Protein AF-A0A7S1TYZ9-F1 (afdb_monomer_lite)

Organism: NCBI:txid124430

Radius of gyration: 19.83 Å; chains: 1; bounding box: 63×36×46 Å

Foldseek 3Di:
DDDDDPAWEWEWDADPVRAIETPDTDHDPQWDKDKDPPDCDPPPDGDPSATEIEIEGNQPAEEPPDDHDYYYHYDPSYHYHYHHPDDGDYHYDDPPPDDDDDDDDDD

Structure (mmCIF, N/CA/C/O backbone):
data_AF-A0A7S1TYZ9-F1
#
_entry.id   AF-A0A7S1TYZ9-F1
#
loop_
_atom_site.group_PDB
_atom_site.id
_atom_site.type_symbol
_atom_site.label_atom_id
_atom_site.label_alt_id
_atom_site.label_comp_id
_atom_site.label_asym_id
_atom_site.label_entity_id
_atom_site.label_seq_id
_atom_site.pdbx_PDB_ins_code
_atom_site.Cartn_x
_atom_site.Cartn_y
_atom_site.Cartn_z
_atom_site.occupancy
_atom_site.B_iso_or_equiv
_atom_site.auth_seq_id
_atom_site.auth_comp_id
_atom_site.auth_asym_id
_atom_site.auth_atom_id
_atom_site.pdbx_PDB_model_num
ATOM 1 N N . MET A 1 1 ? 0.106 -11.402 15.103 1.00 53.50 1 MET A N 1
ATOM 2 C CA . MET A 1 1 ? 0.310 -10.431 14.005 1.00 53.50 1 MET A CA 1
ATOM 3 C C . MET A 1 1 ? 1.317 -11.046 13.045 1.00 53.50 1 MET A C 1
ATOM 5 O O . MET A 1 1 ? 2.378 -11.434 13.513 1.00 53.50 1 MET A O 1
ATOM 9 N N . ALA A 1 2 ? 0.971 -11.253 11.771 1.00 56.53 2 ALA A N 1
ATOM 10 C CA . ALA A 1 2 ? 1.906 -11.833 10.800 1.00 56.53 2 ALA A CA 1
ATOM 11 C C . ALA A 1 2 ? 3.054 -10.843 10.495 1.00 56.53 2 ALA A C 1
ATOM 13 O O . ALA A 1 2 ? 2.805 -9.631 10.519 1.00 56.53 2 ALA A O 1
ATOM 14 N N . PRO A 1 3 ? 4.288 -11.319 10.234 1.00 56.31 3 PRO A N 1
ATOM 15 C CA . PRO A 1 3 ? 5.402 -10.447 9.872 1.00 56.31 3 PRO A CA 1
ATOM 16 C C . PRO A 1 3 ? 5.120 -9.723 8.545 1.00 56.31 3 PRO A C 1
ATOM 18 O O . PRO A 1 3 ? 4.425 -10.272 7.683 1.00 56.31 3 PRO A O 1
ATOM 21 N N . PRO A 1 4 ? 5.635 -8.494 8.359 1.00 59.03 4 PRO A N 1
ATOM 22 C CA . PRO A 1 4 ? 5.431 -7.767 7.119 1.00 59.03 4 PRO A CA 1
ATOM 23 C C . PRO A 1 4 ? 6.122 -8.494 5.952 1.00 59.03 4 PRO A C 1
ATOM 25 O O . PRO A 1 4 ? 7.235 -9.004 6.117 1.00 59.03 4 PRO A O 1
ATOM 28 N N . PRO A 1 5 ? 5.489 -8.553 4.770 1.00 61.50 5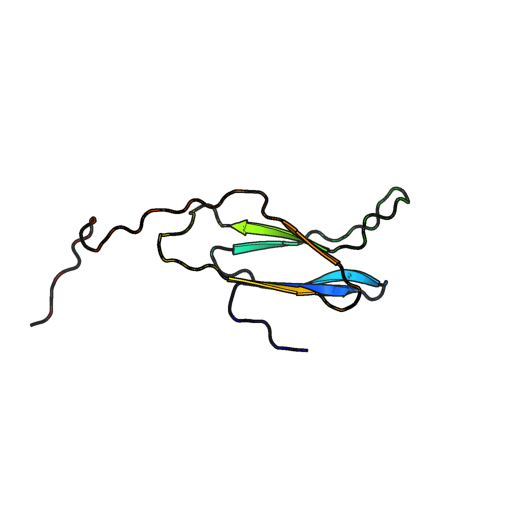 PRO A N 1
ATOM 29 C CA . PRO A 1 5 ? 6.063 -9.221 3.609 1.00 61.50 5 PRO A CA 1
ATOM 30 C C . PRO A 1 5 ? 7.341 -8.514 3.122 1.00 61.50 5 PRO A C 1
ATOM 32 O O . PRO A 1 5 ? 7.501 -7.304 3.322 1.00 61.50 5 PRO A O 1
ATOM 35 N N . PRO A 1 6 ? 8.262 -9.239 2.458 1.00 65.88 6 PRO A N 1
ATOM 36 C CA . PRO A 1 6 ? 9.463 -8.641 1.890 1.00 65.88 6 PRO A CA 1
ATOM 37 C C . PRO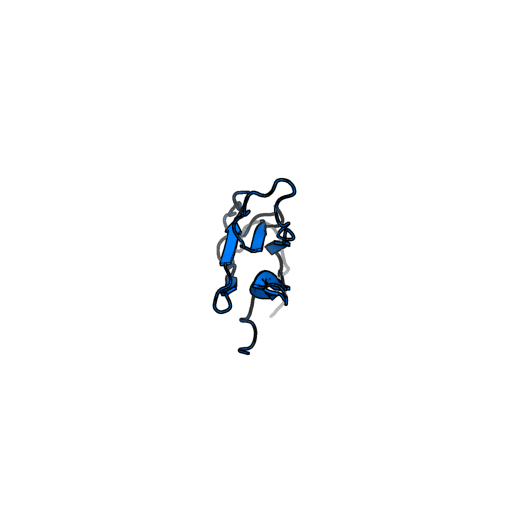 A 1 6 ? 9.090 -7.625 0.800 1.00 65.88 6 PRO A C 1
ATOM 39 O O . PRO A 1 6 ? 8.428 -7.967 -0.176 1.00 65.88 6 PRO A O 1
ATOM 42 N N . GLY A 1 7 ? 9.530 -6.373 0.954 1.00 83.31 7 GLY A N 1
ATOM 43 C CA . GLY A 1 7 ? 9.282 -5.309 -0.024 1.00 83.31 7 GLY A CA 1
ATOM 44 C C . GLY A 1 7 ? 8.789 -4.013 0.609 1.00 83.31 7 GLY A C 1
ATOM 45 O O . GLY A 1 7 ? 8.997 -3.771 1.799 1.00 83.31 7 GLY A O 1
ATOM 46 N N . SER A 1 8 ? 8.169 -3.166 -0.211 1.00 91.62 8 SER A N 1
ATOM 47 C CA . SER A 1 8 ? 7.455 -1.984 0.268 1.00 91.62 8 SER A CA 1
ATOM 48 C C . SER A 1 8 ? 6.097 -2.413 0.817 1.00 91.62 8 SER A C 1
ATOM 50 O O . SER A 1 8 ? 5.378 -3.157 0.152 1.00 91.62 8 SER A O 1
ATOM 52 N N . PHE A 1 9 ? 5.714 -1.952 2.007 1.00 93.94 9 PHE A N 1
ATOM 53 C CA . PHE A 1 9 ? 4.424 -2.322 2.586 1.00 93.94 9 PHE A CA 1
ATOM 54 C C . PHE A 1 9 ? 3.753 -1.196 3.370 1.00 93.94 9 PHE A C 1
ATOM 56 O O . PHE A 1 9 ? 4.406 -0.281 3.877 1.00 93.94 9 PHE A O 1
ATOM 63 N N . VAL A 1 10 ? 2.433 -1.312 3.494 1.00 94.06 10 VAL A N 1
ATOM 64 C CA . VAL A 1 10 ? 1.572 -0.466 4.323 1.00 94.06 10 VAL A CA 1
ATOM 65 C C . VAL A 1 10 ? 0.644 -1.360 5.138 1.00 94.06 10 VAL A C 1
ATOM 67 O O . VAL A 1 10 ? 0.065 -2.309 4.613 1.00 94.06 10 VAL A O 1
ATOM 70 N N . GLN A 1 11 ? 0.476 -1.057 6.420 1.00 94.00 11 GLN A N 1
ATOM 71 C CA . GLN A 1 11 ? -0.512 -1.689 7.287 1.00 94.00 11 GLN A CA 1
ATOM 72 C C . GLN A 1 11 ? -1.486 -0.644 7.824 1.00 94.00 11 GLN A C 1
ATOM 74 O O . GLN A 1 11 ? -1.088 0.414 8.317 1.00 94.00 11 GLN A O 1
ATOM 79 N N . CYS A 1 12 ? -2.771 -0.965 7.726 1.00 92.69 12 CYS A N 1
ATOM 80 C CA . CYS A 1 12 ? -3.882 -0.161 8.207 1.00 92.69 12 CYS A CA 1
ATOM 81 C C . CYS A 1 12 ? -4.630 -0.913 9.311 1.00 92.69 12 CYS A C 1
ATOM 83 O O . CYS A 1 12 ? -4.853 -2.119 9.205 1.00 92.69 12 CYS A O 1
ATOM 85 N N . GLY A 1 13 ? -5.044 -0.195 10.350 1.00 91.69 13 GLY A N 1
ATOM 86 C CA . GLY A 1 13 ? -5.860 -0.706 11.450 1.00 91.69 13 GLY A CA 1
ATOM 87 C C . GLY A 1 13 ? -6.792 0.376 11.985 1.00 91.69 13 GLY A C 1
ATOM 88 O O . GLY A 1 13 ? -6.894 1.448 11.393 1.00 91.69 13 GLY A O 1
ATOM 89 N N . LEU A 1 14 ? -7.462 0.099 13.100 1.00 89.56 14 LEU A N 1
ATOM 90 C CA . LEU A 1 14 ? -8.276 1.084 13.813 1.00 89.56 14 LEU A CA 1
ATOM 91 C C . LEU A 1 14 ? -7.476 1.687 14.972 1.00 89.56 14 LEU A C 1
ATOM 93 O O . LEU A 1 14 ? -6.732 0.975 15.648 1.00 89.56 14 LEU A O 1
ATOM 97 N N . ASP A 1 15 ? -7.620 2.994 15.196 1.00 86.94 15 ASP A N 1
ATOM 98 C CA . ASP A 1 15 ? -7.117 3.647 16.406 1.00 86.94 15 ASP A CA 1
ATOM 99 C C . ASP A 1 15 ? -8.049 3.394 17.611 1.00 86.94 15 ASP A C 1
ATOM 101 O O . ASP A 1 15 ? -9.107 2.773 17.490 1.00 86.94 15 ASP A O 1
ATOM 105 N N . ALA A 1 16 ? -7.686 3.910 18.790 1.00 85.06 16 ALA A N 1
ATOM 106 C CA . ALA A 1 16 ? -8.491 3.771 20.011 1.00 85.06 16 ALA A CA 1
ATOM 107 C C . ALA A 1 16 ? -9.905 4.391 19.920 1.00 85.06 16 ALA A C 1
ATOM 109 O O . ALA A 1 16 ? -10.730 4.167 20.800 1.00 85.06 16 ALA A O 1
ATOM 110 N N . ARG A 1 17 ? -10.192 5.180 18.878 1.00 83.38 17 ARG A N 1
ATOM 111 C CA . ARG A 1 17 ? -11.493 5.812 18.618 1.00 83.38 17 ARG A CA 1
ATOM 112 C C . ARG A 1 17 ? -12.283 5.080 17.530 1.00 83.38 17 ARG A C 1
ATOM 114 O O . ARG A 1 17 ? -13.355 5.551 17.162 1.00 83.38 17 ARG A O 1
ATOM 121 N N . GLY A 1 18 ? -11.764 3.967 17.007 1.00 85.00 18 GLY A N 1
ATOM 122 C CA . GLY A 1 18 ? -12.376 3.223 15.909 1.00 85.00 18 GLY A CA 1
ATOM 123 C C . GLY A 1 18 ? -12.159 3.855 14.533 1.00 85.00 18 GLY A C 1
ATOM 124 O O . GLY A 1 18 ? -12.858 3.491 13.594 1.00 85.00 18 GLY A O 1
ATOM 125 N N . VAL A 1 19 ? -11.211 4.788 14.387 1.00 85.19 19 VAL A N 1
ATOM 126 C CA . VAL A 1 19 ? -10.925 5.454 13.107 1.00 85.19 19 VAL A CA 1
ATOM 127 C C . VAL A 1 19 ? -9.799 4.725 12.383 1.00 85.19 19 VAL A C 1
ATOM 129 O O . VAL A 1 19 ? -8.750 4.443 12.970 1.00 85.19 19 VAL A O 1
ATOM 132 N N . SER A 1 20 ? -9.978 4.460 11.088 1.00 89.00 20 SER A N 1
ATOM 133 C CA . SER A 1 20 ? -8.929 3.856 10.261 1.00 89.00 20 SER A CA 1
ATOM 134 C C . SER A 1 20 ? -7.668 4.720 10.220 1.00 89.00 20 SER A C 1
ATOM 136 O O . SER A 1 20 ? -7.699 5.898 9.850 1.00 89.00 20 SER A O 1
ATOM 138 N N . CYS A 1 21 ? -6.529 4.121 10.551 1.00 90.06 21 CYS A N 1
ATOM 139 C CA . CYS A 1 21 ? -5.229 4.774 10.557 1.00 90.06 21 CYS A CA 1
ATOM 140 C C . CYS A 1 21 ? -4.121 3.844 10.044 1.00 90.06 21 CYS A C 1
ATOM 142 O O . CYS A 1 21 ? -4.234 2.617 10.063 1.00 90.06 21 CYS A O 1
ATOM 144 N N . ILE A 1 22 ? -3.025 4.448 9.579 1.00 91.81 22 ILE A N 1
ATOM 145 C CA . ILE A 1 22 ? -1.819 3.708 9.200 1.00 91.81 22 ILE A CA 1
ATOM 146 C C . ILE A 1 22 ? -1.040 3.381 10.464 1.00 91.81 22 ILE A C 1
ATOM 148 O O . ILE A 1 22 ? -0.636 4.286 11.191 1.00 91.81 22 ILE A O 1
ATOM 152 N N . THR A 1 23 ? -0.831 2.092 10.709 1.00 91.44 23 THR A N 1
ATOM 153 C CA . THR A 1 23 ? -0.119 1.604 11.894 1.00 91.44 23 THR A CA 1
ATOM 154 C C . THR A 1 23 ? 1.359 1.390 11.598 1.00 91.44 23 THR A C 1
ATOM 156 O O . THR A 1 23 ? 2.202 1.739 12.416 1.00 91.44 23 THR A O 1
ATOM 159 N N . HIS A 1 24 ? 1.679 0.874 10.410 1.00 91.31 24 HIS A N 1
ATOM 160 C CA . HIS A 1 24 ? 3.049 0.673 9.947 1.00 91.31 24 HIS A CA 1
ATOM 161 C C . HIS A 1 24 ? 3.161 0.967 8.454 1.00 91.31 24 HIS A C 1
ATOM 163 O O . HIS A 1 24 ? 2.246 0.700 7.677 1.00 91.31 24 HIS A O 1
ATOM 169 N N . GLN A 1 25 ? 4.311 1.488 8.041 1.00 92.25 25 GLN A N 1
ATOM 170 C CA . GLN A 1 25 ? 4.653 1.638 6.632 1.00 92.25 25 GLN A CA 1
ATOM 171 C C . GLN A 1 25 ? 6.166 1.552 6.443 1.00 92.25 25 GLN A C 1
ATOM 173 O O . GLN A 1 25 ? 6.930 2.068 7.258 1.00 92.25 25 GLN A O 1
ATOM 178 N N . LEU A 1 26 ? 6.589 0.947 5.338 1.00 91.69 26 LEU A N 1
ATOM 179 C CA . LEU A 1 26 ? 7.978 0.914 4.900 1.00 91.69 26 LEU A CA 1
ATOM 180 C C . LEU A 1 26 ? 8.014 1.067 3.383 1.00 91.69 26 LEU A C 1
ATOM 182 O O . LEU A 1 26 ? 7.578 0.173 2.666 1.00 91.69 26 LEU A O 1
ATOM 186 N N . GLY A 1 27 ? 8.552 2.181 2.892 1.00 90.06 27 GLY A N 1
ATOM 187 C CA . GLY A 1 27 ? 8.844 2.361 1.471 1.00 90.06 27 GLY A CA 1
ATOM 188 C C . GLY A 1 27 ? 10.29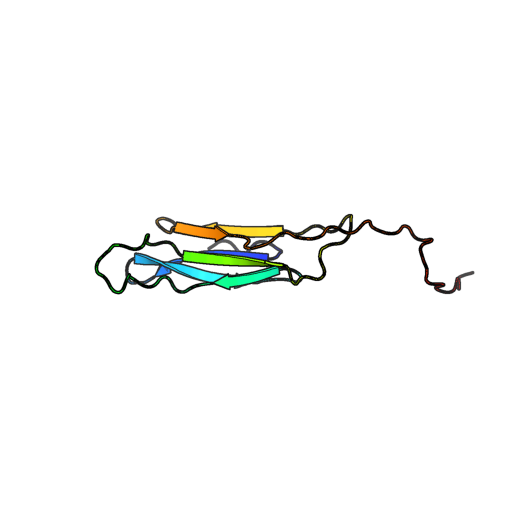0 1.982 1.179 1.00 90.06 27 GLY A C 1
ATOM 189 O O . GLY A 1 27 ? 11.204 2.566 1.759 1.00 90.06 27 GLY A O 1
ATOM 190 N N . ARG A 1 28 ? 10.507 1.017 0.286 1.00 89.00 28 ARG A N 1
ATOM 191 C CA . ARG A 1 28 ? 11.818 0.743 -0.309 1.00 89.00 28 ARG A CA 1
ATOM 192 C C . ARG A 1 28 ? 11.905 1.424 -1.659 1.00 89.00 28 ARG A C 1
ATOM 194 O O . ARG A 1 28 ? 10.914 1.470 -2.386 1.00 89.00 28 ARG A O 1
ATOM 201 N N . TYR A 1 29 ? 13.095 1.913 -1.995 1.00 83.75 29 TYR A N 1
ATOM 202 C CA . TYR A 1 29 ? 13.346 2.513 -3.299 1.00 83.75 29 TYR A CA 1
ATOM 203 C C . TYR A 1 29 ? 12.867 1.577 -4.429 1.00 83.75 29 TYR A C 1
ATOM 205 O O . TYR A 1 29 ? 13.132 0.375 -4.358 1.00 83.75 29 TYR A O 1
ATOM 213 N N . PRO A 1 30 ? 12.157 2.099 -5.444 1.00 84.50 30 PRO A N 1
ATOM 214 C CA . PRO A 1 30 ? 11.874 3.515 -5.688 1.00 84.50 30 PRO A CA 1
ATOM 215 C C . PRO A 1 30 ? 10.514 3.997 -5.135 1.00 84.50 30 PRO A C 1
ATOM 217 O O . PRO A 1 30 ? 10.047 5.073 -5.493 1.00 84.50 30 PRO A O 1
ATOM 220 N N . VAL A 1 31 ? 9.869 3.258 -4.229 1.00 88.88 31 VAL A N 1
ATOM 221 C CA . VAL A 1 31 ? 8.572 3.632 -3.642 1.00 88.88 31 VAL A CA 1
ATOM 222 C C . VAL A 1 31 ? 8.712 4.524 -2.413 1.00 88.88 31 VAL A C 1
ATOM 224 O O . VAL A 1 31 ? 9.490 4.261 -1.495 1.00 88.88 31 VAL A O 1
ATOM 227 N N . LYS A 1 32 ? 7.859 5.547 -2.357 1.00 90.31 32 LYS A N 1
ATOM 228 C CA . LYS A 1 32 ? 7.584 6.366 -1.177 1.00 90.31 32 LYS A CA 1
ATOM 229 C C . LYS A 1 32 ? 6.096 6.331 -0.859 1.00 90.31 32 LYS A C 1
ATOM 231 O O . LYS A 1 32 ? 5.270 6.586 -1.728 1.00 90.31 32 LYS A O 1
ATOM 236 N N . PHE A 1 33 ? 5.758 6.105 0.403 1.00 92.12 33 PHE A N 1
ATOM 237 C CA . PHE A 1 33 ? 4.392 6.275 0.888 1.00 92.12 33 PHE A CA 1
ATOM 238 C C . PHE A 1 33 ? 4.223 7.650 1.530 1.00 92.12 33 PHE A C 1
ATOM 240 O O . PHE A 1 33 ? 5.054 8.073 2.335 1.00 92.12 33 PHE A O 1
ATOM 247 N N . LEU A 1 34 ? 3.142 8.345 1.182 1.00 91.50 34 LEU A N 1
ATOM 248 C CA . LEU A 1 34 ? 2.683 9.538 1.888 1.00 91.50 34 LEU A CA 1
ATOM 249 C C . LEU A 1 34 ? 1.321 9.249 2.511 1.00 91.50 34 LEU A C 1
ATOM 251 O O . LEU A 1 34 ? 0.285 9.319 1.846 1.00 91.50 34 LEU A O 1
ATOM 255 N N . ALA A 1 35 ? 1.332 8.926 3.800 1.00 89.50 35 ALA A N 1
ATOM 256 C CA . ALA A 1 35 ? 0.117 8.790 4.583 1.00 89.50 35 ALA A CA 1
ATOM 257 C C . ALA A 1 35 ? -0.458 10.172 4.919 1.00 89.50 35 ALA A C 1
ATOM 259 O O . ALA A 1 35 ? 0.244 11.057 5.414 1.00 89.50 35 ALA A O 1
ATOM 260 N N . ARG A 1 36 ? -1.757 10.353 4.690 1.00 80.06 36 ARG A N 1
ATOM 261 C CA . ARG A 1 36 ? -2.515 11.484 5.226 1.00 80.06 36 ARG A CA 1
ATOM 262 C C . ARG A 1 36 ? -3.204 11.027 6.501 1.00 80.06 36 ARG A C 1
ATOM 264 O O . ARG A 1 36 ? -3.817 9.962 6.537 1.00 80.06 36 ARG A O 1
ATOM 271 N N . ARG A 1 37 ? -3.131 11.848 7.550 1.00 68.00 37 ARG A N 1
ATOM 272 C CA . ARG A 1 37 ? -3.949 11.624 8.745 1.00 68.00 37 ARG A CA 1
ATOM 273 C C . ARG A 1 37 ? -5.412 11.769 8.342 1.00 68.00 37 ARG A C 1
ATOM 275 O O . ARG A 1 37 ? -5.780 12.807 7.790 1.00 68.00 37 ARG A O 1
ATOM 282 N N . SER A 1 38 ? -6.218 10.745 8.614 1.00 59.47 38 SER A N 1
ATOM 283 C CA . SER A 1 38 ? -7.667 10.870 8.506 1.00 59.47 38 SER A CA 1
ATOM 284 C C . SER A 1 38 ? -8.107 11.928 9.517 1.00 59.47 38 SER A C 1
ATOM 286 O O . SER A 1 38 ? -7.908 11.783 10.726 1.00 59.47 38 SER A O 1
ATOM 288 N N . ARG A 1 39 ? -8.581 13.071 9.017 1.00 53.16 39 ARG A N 1
ATOM 289 C CA . ARG A 1 39 ? -9.147 14.136 9.842 1.00 53.16 39 ARG A CA 1
ATOM 290 C C . ARG A 1 39 ? -10.649 13.912 9.830 1.00 53.16 39 ARG A C 1
ATOM 292 O O . ARG A 1 39 ? -11.264 14.019 8.773 1.00 53.16 39 ARG A O 1
ATOM 299 N N . ARG A 1 40 ? -11.232 13.658 11.003 1.00 53.00 40 ARG A N 1
ATOM 300 C CA . ARG A 1 40 ? -12.681 13.778 11.202 1.00 53.00 40 ARG A CA 1
ATOM 301 C C . ARG A 1 40 ? -13.071 15.174 10.709 1.00 53.00 40 ARG A C 1
ATOM 303 O O . ARG A 1 40 ? -12.496 16.155 11.185 1.00 53.00 40 ARG A O 1
ATOM 310 N N . GLY A 1 41 ? -13.905 15.250 9.673 1.00 48.31 41 GLY A N 1
ATOM 311 C CA . GLY A 1 41 ? -14.177 16.494 8.955 1.00 48.31 41 GLY A CA 1
ATOM 312 C C . GLY A 1 41 ? -14.522 17.637 9.912 1.00 48.31 41 GLY A C 1
ATOM 313 O O . GLY A 1 41 ? -15.290 17.452 10.852 1.00 48.31 41 GLY A O 1
ATOM 314 N N . ALA A 1 42 ? -13.954 18.819 9.668 1.00 44.47 42 ALA A N 1
ATOM 315 C CA . ALA A 1 42 ? -14.207 20.032 10.449 1.00 44.47 42 ALA A CA 1
ATOM 316 C C . ALA A 1 42 ? -15.642 20.590 10.288 1.00 44.47 42 ALA A C 1
ATOM 318 O O . ALA A 1 42 ? -15.941 21.635 10.846 1.00 44.47 42 ALA A O 1
ATOM 319 N N . GLU A 1 43 ? -16.528 19.900 9.560 1.00 40.94 43 GLU A N 1
ATOM 320 C CA . GLU A 1 43 ? -17.887 20.356 9.222 1.00 40.94 43 GLU A CA 1
ATOM 321 C C . GLU A 1 43 ? -18.991 19.321 9.515 1.00 40.94 43 GLU A C 1
ATOM 323 O O . GLU A 1 43 ? -20.027 19.300 8.858 1.00 40.94 43 GLU A O 1
ATOM 328 N N . GLY A 1 44 ? -18.803 18.403 10.466 1.00 42.22 44 GLY A N 1
ATOM 329 C CA . GLY A 1 44 ? -19.895 17.507 10.888 1.00 42.22 44 GLY A CA 1
ATOM 330 C C . GLY A 1 44 ? -20.379 16.495 9.833 1.00 42.22 44 GLY A C 1
ATOM 331 O O . GLY A 1 44 ? -21.241 15.674 10.131 1.00 42.22 44 GLY A O 1
ATOM 332 N N . LYS A 1 45 ? -19.801 16.478 8.625 1.00 43.12 45 LYS A N 1
ATOM 333 C CA . LYS A 1 45 ? -19.951 15.375 7.672 1.00 43.12 45 LYS A CA 1
ATOM 334 C C . LYS A 1 45 ? -18.924 14.296 7.988 1.00 43.12 45 LYS A C 1
ATOM 336 O O . LYS A 1 45 ? -17.728 14.579 8.088 1.00 43.12 45 LYS A O 1
ATOM 341 N N . ALA A 1 46 ? -19.410 13.066 8.148 1.00 47.69 46 ALA A N 1
ATOM 342 C CA . ALA A 1 46 ? -18.597 11.866 8.263 1.00 47.69 46 ALA A CA 1
ATOM 343 C C . ALA A 1 46 ? -17.731 11.740 7.003 1.00 47.69 46 ALA A C 1
ATOM 345 O O . ALA A 1 46 ? -18.172 11.232 5.974 1.00 47.69 46 ALA A O 1
ATOM 346 N N . ALA A 1 47 ? -16.504 12.266 7.053 1.00 51.81 47 ALA A N 1
ATOM 347 C CA . ALA A 1 47 ? -15.477 11.829 6.123 1.00 51.81 47 ALA A CA 1
ATOM 348 C C . ALA A 1 47 ? -15.404 10.301 6.257 1.00 51.81 47 ALA A C 1
ATOM 350 O O . ALA A 1 47 ? -15.484 9.820 7.391 1.00 51.81 47 ALA A O 1
ATOM 351 N N . PRO A 1 48 ? -15.319 9.539 5.153 1.00 53.84 48 PRO A N 1
ATOM 352 C CA . PRO A 1 48 ? -15.216 8.093 5.258 1.00 53.84 48 PRO A CA 1
ATOM 353 C C . PRO A 1 48 ? -14.064 7.770 6.211 1.00 53.84 48 PRO A C 1
ATOM 355 O O . PRO A 1 48 ? -12.974 8.325 6.059 1.00 53.84 48 PRO A O 1
ATOM 358 N N . ASP A 1 49 ? -14.327 6.932 7.217 1.00 72.69 49 ASP A N 1
ATOM 359 C CA . ASP A 1 49 ? -13.343 6.468 8.199 1.00 72.69 49 ASP A CA 1
ATOM 360 C C . ASP A 1 49 ? -12.332 5.546 7.501 1.00 72.69 49 ASP A C 1
ATOM 362 O O . ASP A 1 49 ? -12.259 4.348 7.764 1.00 72.69 49 ASP A O 1
ATOM 366 N N . CYS A 1 50 ? -11.566 6.080 6.550 1.00 83.56 50 CYS A N 1
ATOM 367 C CA . CYS A 1 50 ? -10.545 5.369 5.806 1.00 83.56 50 CYS A CA 1
ATOM 368 C C . CYS A 1 50 ? -9.194 6.080 5.919 1.00 83.56 50 CYS A C 1
ATOM 370 O O . CYS A 1 50 ? -9.082 7.309 5.945 1.00 83.56 50 CYS A O 1
ATOM 372 N N . ALA A 1 51 ? -8.135 5.285 6.029 1.00 89.31 51 ALA A N 1
ATOM 373 C CA . ALA A 1 51 ? -6.776 5.785 5.984 1.00 89.31 51 ALA A CA 1
ATOM 374 C C . ALA A 1 51 ? -6.403 6.067 4.526 1.00 89.31 51 ALA A C 1
ATOM 376 O O . ALA A 1 51 ? -6.684 5.257 3.646 1.00 89.31 51 ALA A O 1
ATOM 377 N N . HIS A 1 52 ? -5.749 7.194 4.256 1.00 90.94 52 HIS A N 1
ATOM 378 C CA . HIS A 1 52 ? -5.358 7.568 2.899 1.00 90.94 52 HIS A CA 1
ATOM 379 C C . HIS A 1 52 ? -3.847 7.505 2.742 1.00 90.94 52 HIS A C 1
ATOM 381 O O . HIS A 1 52 ? -3.114 8.163 3.483 1.00 90.94 52 HIS A O 1
ATOM 387 N N . VAL A 1 53 ? -3.381 6.771 1.735 1.00 93.06 53 VAL A N 1
ATOM 388 C CA . VAL A 1 53 ? -1.959 6.686 1.401 1.00 93.06 53 VAL A CA 1
ATOM 389 C C . VAL A 1 53 ? -1.768 6.920 -0.086 1.00 93.06 53 VAL A C 1
ATOM 391 O O . VAL A 1 53 ? -2.334 6.209 -0.916 1.00 93.06 53 VAL A O 1
ATOM 394 N N . ALA A 1 54 ? -0.947 7.918 -0.410 1.00 91.75 54 ALA A N 1
ATOM 395 C CA . ALA A 1 54 ? -0.418 8.076 -1.752 1.00 91.75 54 ALA A CA 1
ATOM 396 C C . ALA A 1 54 ? 0.835 7.206 -1.905 1.00 91.75 54 ALA A C 1
ATOM 398 O O . ALA A 1 54 ? 1.781 7.320 -1.122 1.00 91.75 54 ALA A O 1
ATOM 399 N N . VAL A 1 55 ? 0.841 6.355 -2.922 1.00 91.38 55 VAL A N 1
ATOM 400 C CA . VAL A 1 55 ? 1.993 5.572 -3.358 1.00 91.38 55 VAL A CA 1
ATOM 401 C C . VAL A 1 55 ? 2.690 6.359 -4.451 1.00 91.38 55 VAL A C 1
ATOM 403 O O . VAL A 1 55 ? 2.167 6.528 -5.552 1.00 91.38 55 VAL A O 1
ATOM 406 N N . LEU A 1 56 ? 3.871 6.862 -4.134 1.00 85.38 56 LEU A N 1
ATOM 407 C CA . LEU A 1 56 ? 4.696 7.614 -5.059 1.00 85.38 56 LEU A CA 1
ATOM 408 C C . LEU A 1 56 ? 5.862 6.759 -5.523 1.00 85.38 56 LEU A C 1
ATOM 410 O O . LEU A 1 56 ? 6.451 6.018 -4.738 1.00 85.38 56 LEU A O 1
ATOM 414 N N . ASN A 1 57 ? 6.230 6.928 -6.785 1.00 81.12 57 ASN A N 1
ATOM 415 C CA . ASN A 1 57 ? 7.510 6.476 -7.295 1.00 81.12 57 ASN A CA 1
ATOM 416 C C . ASN A 1 57 ? 8.481 7.671 -7.314 1.00 81.12 57 ASN A C 1
ATOM 418 O O . ASN A 1 57 ? 8.097 8.770 -7.722 1.00 81.12 57 ASN A O 1
ATOM 422 N N . TYR A 1 58 ? 9.723 7.489 -6.872 1.00 70.00 58 TYR A N 1
ATOM 423 C CA . TYR A 1 58 ? 10.774 8.490 -7.034 1.00 70.00 58 TYR A CA 1
ATOM 424 C C . TYR A 1 58 ? 11.084 8.587 -8.532 1.00 70.00 58 TYR A C 1
ATOM 426 O O . TYR A 1 58 ? 11.580 7.635 -9.120 1.00 70.00 58 TYR A O 1
ATOM 434 N N . GLY A 1 59 ? 10.726 9.720 -9.148 1.00 67.69 59 GLY A N 1
ATOM 435 C CA . GLY A 1 59 ? 10.499 9.949 -10.589 1.00 67.69 59 GLY A CA 1
ATOM 436 C C . GLY A 1 59 ? 11.570 9.565 -11.625 1.00 67.69 59 GLY A C 1
ATOM 437 O O . GLY A 1 59 ? 11.404 9.910 -12.793 1.00 67.69 59 GLY A O 1
ATOM 438 N N . GLY A 1 60 ? 12.626 8.841 -11.252 1.00 78.56 60 GLY A N 1
ATOM 439 C CA . GLY A 1 60 ? 13.588 8.223 -12.166 1.00 78.56 60 GLY A CA 1
ATOM 440 C C . GLY A 1 60 ? 13.019 7.076 -13.009 1.00 78.56 60 GLY A C 1
ATOM 441 O O . GLY A 1 60 ? 13.673 6.672 -13.961 1.00 78.56 60 GLY A O 1
ATOM 442 N N . GLY A 1 61 ? 11.803 6.596 -12.716 1.00 82.69 61 GLY A N 1
ATOM 443 C CA . GLY A 1 61 ? 11.182 5.460 -13.405 1.00 82.69 61 GLY A CA 1
ATOM 444 C C . GLY A 1 61 ? 11.801 4.117 -13.010 1.00 82.69 61 GLY A C 1
ATOM 445 O O . GLY A 1 61 ? 12.598 4.052 -12.082 1.00 82.69 61 GLY A O 1
ATOM 446 N N . ILE A 1 62 ? 11.392 3.049 -13.692 1.00 85.81 62 ILE A N 1
ATOM 447 C CA . ILE A 1 62 ? 11.939 1.694 -13.514 1.00 85.81 62 ILE A CA 1
ATOM 448 C C . 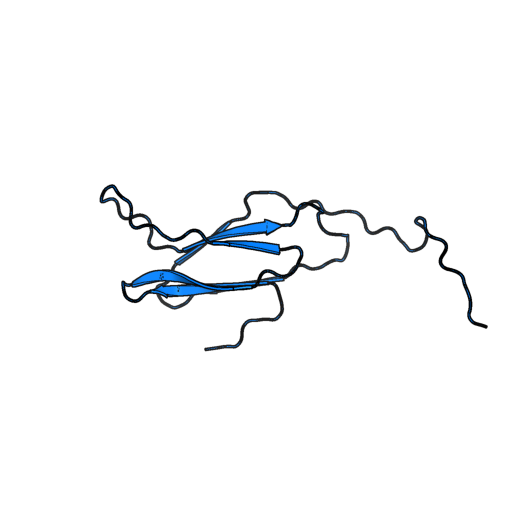ILE A 1 62 ? 12.567 1.199 -14.817 1.00 85.81 62 ILE A C 1
ATOM 450 O O . ILE A 1 62 ? 12.169 1.615 -15.911 1.00 85.81 62 ILE A O 1
ATOM 454 N N . LEU A 1 63 ? 13.547 0.307 -14.713 1.00 87.56 63 LEU A N 1
ATOM 455 C CA . LEU A 1 63 ? 14.190 -0.330 -15.860 1.00 87.56 63 LEU A CA 1
ATOM 456 C C . LEU A 1 63 ? 13.460 -1.618 -16.266 1.00 87.56 63 LEU A C 1
ATOM 458 O O . LEU A 1 63 ? 12.849 -2.311 -15.456 1.00 87.56 63 LEU A O 1
ATOM 462 N N . GLY A 1 64 ? 13.544 -1.974 -17.547 1.00 85.88 64 GLY A N 1
ATOM 463 C CA . GLY A 1 64 ? 12.969 -3.211 -18.068 1.00 85.88 64 GLY A CA 1
ATOM 464 C C . GLY A 1 64 ? 13.532 -4.446 -17.358 1.00 85.88 64 GLY A C 1
ATOM 465 O O . GLY A 1 64 ? 14.739 -4.682 -17.355 1.00 85.88 64 GLY A O 1
ATOM 466 N N . GLY A 1 65 ? 12.652 -5.262 -16.783 1.00 84.69 65 GLY A N 1
ATOM 467 C CA . GLY A 1 65 ? 13.035 -6.438 -16.000 1.00 84.69 65 GLY A CA 1
ATOM 468 C C . GLY A 1 65 ? 13.220 -6.175 -14.504 1.00 84.69 65 GLY A C 1
ATOM 469 O O . GLY A 1 65 ? 13.480 -7.126 -13.774 1.00 84.69 65 GLY A O 1
ATOM 470 N N . GLU A 1 66 ? 13.059 -4.937 -14.032 1.00 84.56 66 GLU A N 1
ATOM 471 C CA . GLU A 1 66 ? 12.875 -4.676 -12.603 1.00 84.56 66 GLU A CA 1
ATOM 472 C C . GLU A 1 66 ? 11.466 -5.075 -12.155 1.00 84.56 66 GLU A C 1
ATOM 474 O O . GLU A 1 66 ? 10.497 -4.983 -12.912 1.00 84.56 66 GLU A O 1
ATOM 479 N N . ALA A 1 67 ? 11.359 -5.496 -10.896 1.00 84.31 67 ALA A N 1
ATOM 480 C CA . ALA A 1 67 ? 10.098 -5.822 -10.253 1.00 84.31 67 ALA A CA 1
ATOM 481 C C . ALA A 1 67 ? 9.901 -4.927 -9.032 1.00 84.31 67 ALA A C 1
ATOM 483 O O . ALA A 1 67 ? 10.808 -4.753 -8.216 1.00 84.31 67 ALA A O 1
ATOM 484 N N . LEU A 1 68 ? 8.691 -4.393 -8.895 1.00 82.56 68 LEU A N 1
ATOM 485 C CA . LEU A 1 68 ? 8.280 -3.644 -7.722 1.00 82.56 68 LEU A CA 1
ATOM 486 C C . LEU A 1 68 ? 7.132 -4.373 -7.031 1.00 82.56 68 LEU A C 1
ATOM 488 O O . LEU A 1 68 ? 6.075 -4.575 -7.624 1.00 82.56 68 LEU A O 1
ATOM 492 N N . THR A 1 69 ? 7.326 -4.692 -5.755 1.00 86.62 69 THR A N 1
ATOM 493 C CA . THR A 1 69 ? 6.298 -5.309 -4.914 1.00 86.62 69 THR A CA 1
ATOM 494 C C . THR A 1 69 ? 5.830 -4.314 -3.866 1.00 86.62 69 THR A C 1
ATOM 496 O O . THR A 1 69 ? 6.634 -3.782 -3.093 1.00 86.62 69 THR A O 1
ATOM 499 N N . ILE A 1 70 ? 4.518 -4.087 -3.834 1.00 88.44 70 ILE A N 1
ATOM 500 C CA . ILE A 1 70 ? 3.841 -3.322 -2.791 1.00 88.44 70 ILE A CA 1
ATOM 501 C C . ILE A 1 70 ? 2.809 -4.227 -2.137 1.00 88.44 70 ILE A C 1
ATOM 503 O O . ILE A 1 70 ? 1.950 -4.780 -2.819 1.00 88.44 70 ILE A O 1
ATOM 507 N N . ALA A 1 71 ? 2.876 -4.347 -0.816 1.00 92.44 71 ALA A N 1
ATOM 508 C CA . ALA A 1 71 ? 1.894 -5.084 -0.039 1.00 92.44 71 ALA A CA 1
ATOM 509 C C . ALA A 1 71 ? 1.057 -4.154 0.843 1.00 92.44 71 ALA A C 1
ATOM 511 O O . ALA A 1 71 ? 1.568 -3.193 1.421 1.00 92.44 71 ALA A O 1
ATOM 512 N N . ALA A 1 72 ? -0.226 -4.477 0.989 1.00 92.44 72 ALA A N 1
ATOM 513 C CA . ALA A 1 72 ? -1.131 -3.789 1.897 1.00 92.44 72 ALA A CA 1
ATOM 514 C C . ALA A 1 72 ? -1.792 -4.799 2.840 1.00 92.44 72 ALA A C 1
ATOM 516 O O . ALA A 1 72 ? -2.379 -5.780 2.392 1.00 92.44 72 ALA A O 1
ATOM 517 N N . GLY A 1 73 ? -1.692 -4.552 4.145 1.00 93.94 73 GLY A N 1
ATOM 518 C CA . GLY A 1 73 ? -2.426 -5.285 5.174 1.00 93.94 73 GLY A CA 1
ATOM 519 C C . GLY A 1 73 ? -3.546 -4.420 5.739 1.00 93.94 73 GLY A C 1
ATOM 520 O O . GLY A 1 73 ? -3.280 -3.312 6.201 1.00 93.94 73 GLY A O 1
ATOM 521 N N . ILE A 1 74 ? -4.783 -4.915 5.715 1.00 93.69 74 ILE A N 1
ATOM 522 C CA . ILE A 1 74 ? -5.962 -4.189 6.201 1.00 93.69 74 ILE A CA 1
ATOM 523 C C . ILE A 1 74 ? -6.539 -4.974 7.377 1.00 93.69 74 ILE A C 1
ATOM 525 O O . ILE A 1 74 ? -6.971 -6.114 7.217 1.00 93.69 74 ILE A O 1
ATOM 529 N N . GLY A 1 75 ? -6.489 -4.385 8.570 1.00 93.00 75 GLY A N 1
ATOM 530 C CA . GLY A 1 75 ? -7.086 -4.967 9.768 1.00 93.00 75 GLY A CA 1
ATOM 531 C C . GLY A 1 75 ? -8.614 -4.997 9.702 1.00 93.00 75 GLY A C 1
ATOM 532 O O . GLY A 1 75 ? -9.235 -4.210 8.989 1.00 93.00 75 GLY A O 1
ATOM 533 N N . THR A 1 76 ? -9.228 -5.890 10.477 1.00 92.94 76 THR A N 1
ATOM 534 C CA . THR A 1 76 ? -10.688 -6.030 10.567 1.00 92.94 76 THR A CA 1
ATOM 535 C C . THR A 1 76 ? -11.364 -4.696 10.888 1.00 92.94 76 THR A C 1
ATOM 537 O O . THR A 1 76 ? -10.965 -4.005 11.823 1.00 92.94 76 THR A O 1
ATOM 540 N N . GLY A 1 77 ? -12.393 -4.341 10.114 1.00 89.56 77 GLY A N 1
ATOM 541 C CA . GLY A 1 77 ? -13.163 -3.105 10.292 1.00 89.56 77 GLY A CA 1
ATOM 542 C C . GLY A 1 77 ? -12.455 -1.827 9.831 1.00 89.56 77 GLY A C 1
ATOM 543 O O . GLY A 1 77 ? -13.094 -0.782 9.783 1.00 89.56 77 GLY A O 1
ATOM 544 N N . ALA A 1 78 ? -11.172 -1.892 9.463 1.00 90.44 78 ALA A N 1
ATOM 545 C CA . ALA A 1 78 ? -10.453 -0.757 8.903 1.00 90.44 78 ALA A CA 1
ATOM 546 C C . ALA A 1 78 ? -10.682 -0.642 7.391 1.00 90.44 78 ALA A C 1
ATOM 548 O O . ALA A 1 78 ? -10.895 -1.629 6.687 1.00 90.44 78 ALA A O 1
ATOM 549 N N . ALA A 1 79 ? -10.565 0.579 6.881 1.00 91.75 79 ALA A N 1
ATOM 550 C CA . ALA A 1 79 ? -10.616 0.886 5.462 1.00 91.75 79 ALA A CA 1
ATOM 551 C C . ALA A 1 79 ? -9.348 1.637 5.041 1.00 91.75 79 ALA A C 1
ATOM 553 O O . ALA A 1 79 ? -8.906 2.572 5.709 1.00 91.75 79 ALA A O 1
ATOM 554 N N . LEU A 1 80 ? -8.774 1.247 3.903 1.00 91.69 80 LEU A N 1
ATOM 555 C CA . LEU A 1 80 ? -7.576 1.858 3.332 1.00 91.69 80 LEU A CA 1
ATOM 556 C C . LEU A 1 80 ? -7.866 2.317 1.904 1.00 91.69 80 LEU A C 1
ATOM 558 O O . LEU A 1 80 ? -8.215 1.511 1.046 1.00 91.69 80 LEU A O 1
ATOM 562 N N . HIS A 1 81 ? -7.652 3.600 1.638 1.00 91.62 81 HIS A N 1
ATOM 563 C CA . HIS A 1 81 ? -7.600 4.154 0.296 1.00 91.62 81 HIS A CA 1
ATOM 564 C C . HIS A 1 81 ? -6.138 4.347 -0.125 1.00 91.62 81 HIS A C 1
ATOM 566 O O . HIS A 1 81 ? -5.465 5.309 0.263 1.00 91.62 81 HIS A O 1
ATOM 572 N N . LEU A 1 82 ? -5.660 3.415 -0.947 1.00 91.00 82 LEU A N 1
ATOM 573 C CA . LEU A 1 82 ? -4.352 3.456 -1.587 1.00 91.00 82 LEU A CA 1
ATOM 574 C C . LEU A 1 82 ? -4.495 4.058 -2.993 1.00 91.00 82 LEU A C 1
ATOM 576 O O . LEU A 1 82 ? -5.268 3.542 -3.794 1.00 91.00 82 LEU A O 1
ATOM 580 N N . HIS A 1 83 ? -3.765 5.128 -3.308 1.00 90.38 83 HIS A N 1
ATOM 581 C CA . HIS A 1 83 ? -3.809 5.747 -4.640 1.00 90.38 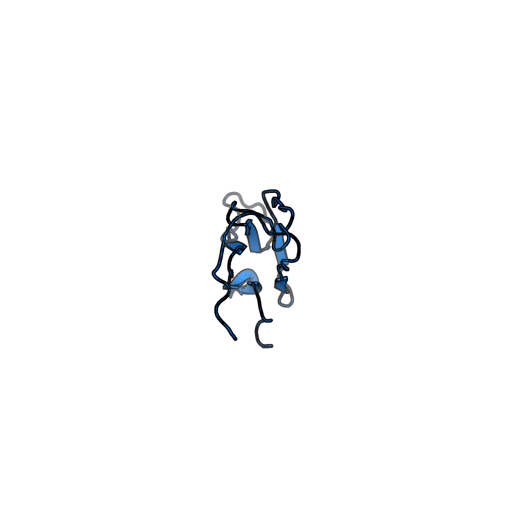83 HIS A CA 1
ATOM 582 C C . HIS A 1 83 ? -2.414 6.111 -5.148 1.00 90.38 83 HIS A C 1
ATOM 584 O O . HIS A 1 83 ? -1.528 6.445 -4.368 1.00 90.38 83 HIS A O 1
ATOM 590 N N . THR A 1 84 ? -2.218 6.085 -6.463 1.00 89.06 84 THR A N 1
ATOM 591 C CA . THR A 1 84 ? -0.965 6.463 -7.134 1.00 89.06 84 THR A CA 1
ATOM 592 C C . THR A 1 84 ? -1.194 7.742 -7.944 1.00 89.06 84 THR A C 1
ATOM 594 O O . THR A 1 84 ? -1.695 7.660 -9.068 1.00 89.06 84 THR A O 1
ATOM 597 N N . PRO A 1 85 ? -0.879 8.941 -7.417 1.00 80.12 85 PRO A N 1
ATOM 598 C CA . PRO A 1 85 ? -1.051 10.192 -8.150 1.00 80.12 85 PRO A CA 1
ATOM 599 C C . PRO A 1 85 ? 0.094 10.362 -9.160 1.00 80.12 85 PRO A C 1
ATOM 601 O O . PRO A 1 85 ? 0.995 11.175 -8.975 1.00 80.12 85 PRO A O 1
ATOM 604 N N . GLY A 1 86 ? 0.112 9.536 -10.203 1.00 78.81 86 GLY A N 1
ATOM 605 C CA . GLY A 1 86 ? 1.104 9.624 -11.266 1.00 78.81 86 GLY A CA 1
ATOM 606 C C . GLY A 1 86 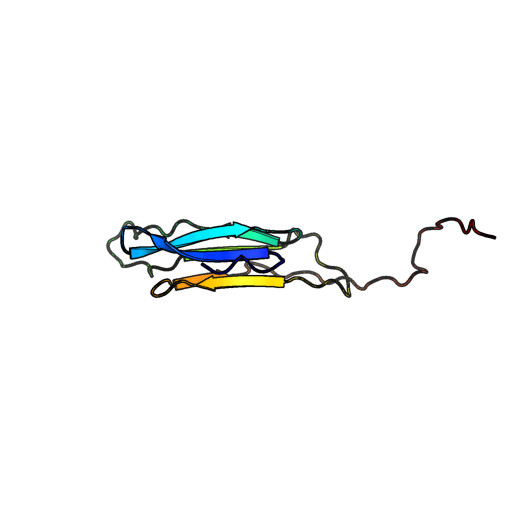? 1.344 8.311 -11.997 1.00 78.81 86 GLY A C 1
ATOM 607 O O . GLY A 1 86 ? 0.944 7.234 -11.560 1.00 78.81 86 GLY A O 1
ATOM 608 N N . SER A 1 87 ? 2.039 8.423 -13.122 1.00 80.50 87 SER A N 1
ATOM 609 C CA . SER A 1 87 ? 2.503 7.300 -13.933 1.00 80.50 87 SER A CA 1
ATOM 610 C C . SER A 1 87 ? 3.976 7.000 -13.663 1.00 80.50 87 SER A C 1
ATOM 612 O O . SER A 1 87 ? 4.776 7.919 -13.480 1.00 80.50 87 SER A O 1
ATOM 614 N N . THR A 1 88 ? 4.364 5.729 -13.737 1.00 82.81 88 THR A N 1
ATOM 615 C CA . THR A 1 88 ? 5.776 5.325 -13.725 1.00 82.81 88 THR A CA 1
ATOM 616 C C . THR A 1 88 ? 6.291 5.174 -15.151 1.00 82.81 88 THR A C 1
ATOM 618 O O . THR A 1 88 ? 5.682 4.481 -15.961 1.00 82.81 88 THR A O 1
ATOM 621 N N . LYS A 1 89 ? 7.431 5.801 -15.457 1.00 86.19 89 LYS A N 1
ATOM 622 C CA . LYS A 1 89 ? 8.144 5.576 -16.721 1.00 86.19 89 LYS A CA 1
ATOM 623 C C . LYS A 1 89 ? 8.856 4.226 -16.667 1.00 86.19 89 LYS A C 1
ATOM 625 O O . LYS A 1 89 ? 9.538 3.949 -15.683 1.00 86.19 89 LYS A O 1
ATOM 630 N N . VAL A 1 90 ? 8.720 3.426 -17.721 1.00 87.38 90 VAL A N 1
ATOM 631 C CA . VAL A 1 90 ? 9.437 2.155 -17.880 1.00 87.38 90 VAL A CA 1
ATOM 632 C C . VAL A 1 90 ? 10.450 2.315 -19.007 1.00 87.38 90 VAL A C 1
ATOM 634 O O . VAL A 1 90 ? 10.074 2.551 -20.155 1.00 87.38 90 VAL A O 1
ATOM 637 N N . PHE A 1 91 ? 11.737 2.215 -18.688 1.00 87.81 91 PHE A N 1
ATOM 638 C CA . PHE A 1 91 ? 12.816 2.338 -19.665 1.00 87.81 91 PHE A CA 1
ATOM 639 C C . PHE A 1 91 ? 13.206 0.973 -20.218 1.00 87.81 91 PHE A C 1
ATOM 641 O O . PHE A 1 91 ? 13.278 -0.016 -19.491 1.00 87.81 91 PHE A O 1
ATOM 648 N N . LYS A 1 92 ? 13.527 0.910 -21.513 1.00 88.81 92 LYS A N 1
ATOM 649 C CA . LYS A 1 92 ? 14.077 -0.309 -22.110 1.00 88.81 92 LYS A CA 1
ATOM 650 C C . LYS A 1 92 ? 15.418 -0.633 -21.453 1.00 88.81 92 LYS A C 1
ATOM 652 O O . LYS A 1 92 ? 16.321 0.202 -21.430 1.00 88.81 92 LYS A O 1
ATOM 657 N N . ARG A 1 93 ? 15.568 -1.866 -20.975 1.00 82.94 93 ARG A N 1
ATOM 658 C CA . ARG A 1 93 ? 16.864 -2.383 -20.534 1.00 82.94 93 ARG A CA 1
ATOM 659 C C . ARG A 1 93 ? 17.795 -2.454 -21.739 1.00 82.94 93 ARG A C 1
ATOM 661 O O . ARG A 1 93 ? 17.475 -3.106 -22.735 1.00 82.94 93 ARG A O 1
ATOM 668 N N . ARG A 1 94 ? 18.924 -1.749 -21.677 1.00 75.50 94 ARG A N 1
ATOM 669 C CA . ARG A 1 94 ? 19.978 -1.883 -22.686 1.00 75.50 94 ARG A CA 1
ATOM 670 C C . ARG A 1 94 ? 20.666 -3.228 -22.453 1.00 75.50 94 ARG A C 1
ATOM 672 O O . ARG A 1 94 ? 20.955 -3.584 -21.313 1.00 75.50 94 ARG A O 1
ATOM 679 N N . GLY A 1 95 ? 20.849 -4.001 -23.522 1.00 65.12 95 GLY A N 1
ATOM 680 C CA . GLY A 1 95 ? 21.681 -5.200 -23.469 1.00 65.12 95 GLY A CA 1
ATOM 681 C C . GLY A 1 95 ? 23.147 -4.838 -23.183 1.00 65.12 95 GLY A C 1
ATOM 682 O O . GLY A 1 95 ? 23.491 -3.654 -23.217 1.00 65.12 95 GLY A O 1
ATOM 683 N N . PRO A 1 96 ? 24.022 -5.831 -22.955 1.00 59.81 96 PRO A N 1
ATOM 684 C CA . PRO A 1 96 ? 25.426 -5.611 -22.586 1.00 59.81 96 PRO A CA 1
ATOM 685 C C . PRO A 1 96 ? 26.256 -4.727 -23.544 1.00 59.81 96 PRO A C 1
ATOM 687 O O . PRO A 1 96 ? 27.331 -4.287 -23.173 1.00 59.81 96 PRO A O 1
ATOM 690 N N . GLY A 1 97 ? 25.784 -4.422 -24.758 1.00 55.31 97 GLY A N 1
ATOM 691 C CA . GLY A 1 97 ? 26.524 -3.634 -25.759 1.00 55.31 97 GLY A CA 1
ATOM 692 C C . GLY A 1 97 ? 26.262 -2.120 -25.763 1.00 55.31 97 GLY A C 1
ATOM 693 O O . GLY A 1 97 ? 26.613 -1.446 -26.725 1.00 55.31 97 GLY A O 1
ATOM 694 N N . GLY A 1 98 ? 25.586 -1.572 -24.751 1.00 51.66 98 GLY A N 1
ATOM 695 C CA . GLY A 1 98 ? 25.064 -0.200 -24.760 1.00 51.66 98 GLY A CA 1
ATOM 696 C C . GLY A 1 98 ? 25.873 0.842 -23.983 1.00 51.66 98 GLY A C 1
ATOM 697 O O . GLY A 1 98 ? 25.250 1.634 -23.280 1.00 51.66 98 GLY A O 1
ATOM 698 N N . GLY A 1 99 ? 27.204 0.850 -24.111 1.00 52.81 99 GLY A N 1
ATOM 699 C CA . GLY A 1 99 ? 28.075 1.947 -23.662 1.00 52.81 99 GLY A CA 1
ATOM 700 C C . GLY A 1 99 ? 28.626 1.810 -22.240 1.00 52.81 99 GLY A C 1
ATOM 701 O O . GLY A 1 99 ? 27.986 2.213 -21.275 1.00 52.81 99 GLY A O 1
ATOM 702 N N . GLY A 1 100 ? 29.853 1.297 -22.147 1.00 40.97 100 GLY A N 1
ATOM 703 C CA . GLY A 1 100 ? 30.655 1.230 -20.928 1.00 40.97 100 GLY A CA 1
ATOM 704 C C . GLY A 1 100 ? 31.639 0.074 -21.025 1.00 40.97 100 GLY A C 1
ATOM 705 O O . GLY A 1 100 ? 31.303 -1.042 -20.651 1.00 40.97 100 GLY A O 1
ATOM 706 N N . ALA A 1 101 ? 32.827 0.331 -21.574 1.00 49.22 101 ALA A N 1
ATOM 707 C CA . ALA A 1 101 ? 33.938 -0.607 -21.512 1.00 49.22 101 ALA A CA 1
ATOM 708 C C . ALA A 1 101 ? 34.264 -0.885 -20.035 1.00 49.22 101 ALA A C 1
ATOM 710 O O . ALA A 1 101 ? 34.819 -0.030 -19.348 1.00 49.22 101 ALA A O 1
ATOM 711 N N . ALA A 1 102 ? 33.882 -2.060 -19.543 1.00 44.28 102 ALA A N 1
ATOM 712 C CA . ALA A 1 102 ? 34.471 -2.655 -18.357 1.00 44.28 102 ALA A CA 1
ATOM 713 C C . ALA A 1 102 ? 35.460 -3.702 -18.865 1.00 44.28 102 ALA A C 1
ATOM 715 O O . ALA A 1 102 ? 35.087 -4.589 -19.626 1.00 44.28 102 ALA A O 1
ATOM 716 N N . ALA A 1 103 ? 36.725 -3.491 -18.517 1.00 48.56 103 ALA A N 1
ATOM 717 C CA . ALA A 1 103 ? 37.872 -4.270 -18.942 1.00 48.56 103 ALA A CA 1
ATOM 718 C C . ALA A 1 103 ? 37.660 -5.780 -18.750 1.00 48.56 103 ALA A C 1
ATOM 720 O O . ALA A 1 103 ? 37.397 -6.239 -17.638 1.00 48.56 103 ALA A O 1
ATOM 721 N N . ASP A 1 104 ? 37.852 -6.530 -19.833 1.00 41.16 104 ASP A N 1
ATOM 722 C CA . ASP A 1 104 ? 38.134 -7.957 -19.775 1.00 41.16 104 ASP A CA 1
ATOM 723 C C . ASP A 1 104 ? 39.512 -8.144 -19.136 1.00 41.16 104 ASP A C 1
ATOM 725 O O . ASP A 1 104 ? 40.546 -7.791 -19.703 1.00 41.16 104 ASP A O 1
ATOM 729 N N . GLY A 1 105 ? 39.511 -8.681 -17.923 1.00 46.00 105 GLY A N 1
ATOM 730 C CA . GLY A 1 105 ? 40.705 -9.095 -17.206 1.00 46.00 105 GLY A CA 1
ATOM 731 C C . GLY A 1 105 ? 40.414 -10.363 -16.422 1.00 46.00 105 GLY A C 1
ATOM 732 O O . GLY A 1 105 ? 40.219 -10.293 -15.213 1.00 46.00 105 GLY A O 1
ATOM 733 N N . ALA A 1 106 ? 40.352 -11.501 -17.117 1.00 37.97 106 ALA A N 1
ATOM 734 C CA . ALA A 1 106 ? 40.530 -12.828 -16.529 1.00 37.97 106 ALA A CA 1
ATOM 735 C C . ALA A 1 106 ? 40.802 -13.881 -17.621 1.00 37.97 106 ALA A C 1
ATOM 737 O O . ALA A 1 106 ? 39.879 -14.475 -18.176 1.00 37.97 106 ALA A O 1
ATOM 738 N N . SER A 1 107 ? 42.087 -14.111 -17.893 1.00 40.00 107 SER A N 1
ATOM 739 C CA . SER A 1 107 ? 42.675 -15.415 -18.215 1.00 40.00 107 SER A CA 1
ATOM 740 C C . SER A 1 107 ? 44.133 -15.399 -17.793 1.00 40.00 107 SER A C 1
ATOM 742 O O . SER A 1 107 ? 44.770 -14.335 -17.948 1.00 40.00 107 SER A O 1
#

Sequence (107 aa):
MAPPPPGSFVQCGLDARGVSCITHQLGRYPVKFLARRSRRGAEGKAAPDCAHVAVLNYGGGILGGEALTIAAGIGTGAALHLHTPGSTKVFKRRGPGGGGAAADGAS

InterPro domains:
  IPR002669 Urease accessory protein UreD [PF01774] (55-95)
  IPR002669 Urease accessory protein UreD [PTHR33643] (16-95)

Secondary structure (DSSP, 8-state):
-PPPPSSEEEEEEE-TTS-EEEEEEEPPTTEEEEEEP-PPPTTSS---SEEEEEEEE-TT-EETT----EEEEE-TT-EEEEE--SPPPEEPPPPTTSS--------

pLDDT: mean 76.9, std 17.52, range [37.97, 94.06]